Protein AF-A0A519Q964-F1 (afdb_monomer_lite)

Sequence (94 aa):
MREAFSPGAKVQHVARRYDISRSLIYQWRRTALRRAQAAFAPAVIDDAAEPAAVPVAPNEAEAAIVLELTDGRRLRISASTPPALAVAALRAMR

Secondary structure (DSSP, 8-state):
-TGGGSTT--HHHHHHHTT--HHHHHHHHHHHHHHHHTSPPPPP--TTS-------------EEEEEE-TTS-EEEEETT--HHHHHHHHHHT-

Structure (mmCIF, N/CA/C/O backbone):
data_AF-A0A519Q964-F1
#
_entry.id   AF-A0A519Q964-F1
#
loop_
_atom_site.group_PDB
_atom_site.id
_atom_site.type_symbol
_atom_site.label_atom_id
_atom_site.label_alt_id
_atom_site.label_comp_id
_atom_site.label_asym_id
_atom_site.label_entity_id
_atom_site.label_seq_id
_atom_site.pdbx_PDB_ins_code
_atom_site.Cartn_x
_atom_site.Cartn_y
_atom_site.Cartn_z
_atom_site.occupancy
_atom_site.B_iso_or_equiv
_atom_site.auth_seq_id
_atom_site.auth_comp_id
_atom_site.auth_asym_id
_atom_site.auth_atom_id
_atom_site.pdbx_PDB_model_num
ATOM 1 N N . MET A 1 1 ? -15.700 2.153 3.902 1.00 85.12 1 MET A N 1
ATOM 2 C CA . MET A 1 1 ? -14.402 2.764 4.296 1.00 85.12 1 MET A CA 1
ATOM 3 C C . MET A 1 1 ? -14.304 4.238 3.899 1.00 85.12 1 MET A C 1
ATOM 5 O O . MET A 1 1 ? -13.953 5.025 4.762 1.00 85.12 1 MET A O 1
ATOM 9 N N . ARG A 1 2 ? -14.666 4.626 2.662 1.00 90.31 2 ARG A N 1
ATOM 10 C CA . ARG A 1 2 ? -14.739 6.039 2.223 1.00 90.31 2 ARG A CA 1
ATOM 11 C C . ARG A 1 2 ? -15.504 6.957 3.191 1.00 90.31 2 ARG A C 1
ATOM 13 O O . ARG A 1 2 ? -14.969 7.987 3.563 1.00 90.31 2 ARG A O 1
ATOM 20 N N . GLU A 1 3 ? -16.685 6.546 3.656 1.00 94.56 3 GLU A N 1
ATOM 21 C CA . GLU A 1 3 ? -17.507 7.317 4.612 1.00 94.56 3 GLU A CA 1
ATOM 22 C C . GLU A 1 3 ? -16.789 7.611 5.943 1.00 94.56 3 GLU A C 1
ATOM 24 O O . GLU A 1 3 ? -16.823 8.730 6.435 1.00 94.56 3 GLU A O 1
ATOM 29 N N . ALA A 1 4 ? -16.080 6.634 6.520 1.00 95.94 4 ALA A N 1
ATOM 30 C CA . ALA A 1 4 ? -15.383 6.809 7.801 1.00 95.94 4 ALA A CA 1
ATOM 31 C C . ALA A 1 4 ? -14.232 7.830 7.744 1.00 95.94 4 ALA A C 1
ATOM 33 O O . ALA A 1 4 ? -13.815 8.326 8.788 1.00 95.94 4 ALA A O 1
ATOM 34 N N . PHE A 1 5 ? -13.716 8.113 6.544 1.00 95.62 5 PHE A N 1
ATOM 35 C CA . PHE A 1 5 ? -12.568 8.989 6.304 1.00 95.62 5 PHE A CA 1
ATOM 36 C C . PHE A 1 5 ? -12.895 10.141 5.343 1.00 95.62 5 PHE A C 1
ATOM 38 O O . PHE A 1 5 ? -11.978 10.751 4.797 1.00 95.62 5 PHE A O 1
ATOM 45 N N . SER A 1 6 ? -14.176 10.447 5.113 1.00 95.88 6 SER A N 1
ATOM 46 C CA . SER A 1 6 ? -14.549 11.645 4.362 1.00 95.88 6 SER A CA 1
ATOM 47 C C . SER A 1 6 ? -14.296 12.904 5.206 1.00 95.88 6 SER A C 1
ATOM 49 O O . SER A 1 6 ? -14.348 12.833 6.439 1.00 95.88 6 SER A O 1
ATOM 51 N N . PRO A 1 7 ? -14.043 14.069 4.585 1.00 95.62 7 PRO A N 1
ATOM 52 C CA . PRO A 1 7 ? -13.913 15.329 5.314 1.00 95.62 7 PRO A CA 1
ATOM 53 C C . PRO A 1 7 ? -15.093 15.555 6.271 1.00 95.62 7 PRO A C 1
ATOM 55 O O . PRO A 1 7 ? -16.245 15.318 5.913 1.00 95.62 7 PRO A O 1
ATOM 58 N N . GLY A 1 8 ? -14.804 15.954 7.512 1.00 95.50 8 GLY A N 1
ATOM 59 C CA . GLY A 1 8 ? -15.814 16.177 8.556 1.00 95.50 8 GLY A CA 1
ATOM 60 C C . GLY A 1 8 ? -16.394 14.914 9.212 1.00 95.50 8 GLY A C 1
ATOM 61 O O . GLY A 1 8 ? -17.108 15.027 10.211 1.00 95.50 8 GLY A O 1
ATOM 62 N N . ALA A 1 9 ? -16.078 13.709 8.725 1.00 95.88 9 ALA A N 1
ATOM 63 C CA . ALA A 1 9 ? -16.552 12.477 9.346 1.00 95.88 9 ALA A CA 1
ATOM 64 C C . ALA A 1 9 ? -15.869 12.210 10.695 1.00 95.88 9 ALA A C 1
ATOM 66 O O . ALA A 1 9 ? -14.666 12.406 10.878 1.00 95.88 9 ALA A O 1
ATOM 67 N N . LYS A 1 10 ? -16.642 11.669 11.642 1.00 97.56 10 LYS A N 1
ATOM 68 C CA . LYS A 1 10 ? -16.128 11.125 12.903 1.00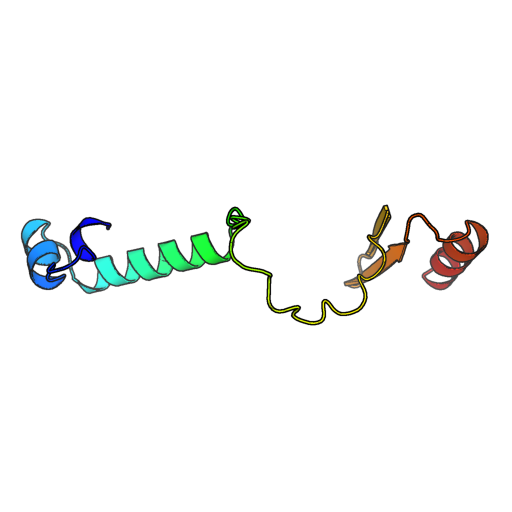 97.56 10 LYS A CA 1
ATOM 69 C C . LYS A 1 10 ? -16.221 9.604 12.860 1.00 97.56 10 LYS A C 1
ATOM 71 O O . LYS A 1 10 ? -17.319 9.054 12.915 1.00 97.56 10 LYS A O 1
ATOM 76 N N . VAL A 1 11 ? -15.074 8.918 12.855 1.00 97.00 11 VAL A N 1
ATOM 77 C CA . VAL A 1 11 ? -14.983 7.438 12.836 1.00 97.00 11 VAL A CA 1
ATOM 78 C C . VAL A 1 11 ? -15.839 6.790 13.934 1.00 97.00 11 VAL A C 1
ATOM 80 O O . VAL A 1 11 ? -16.429 5.741 13.714 1.00 97.00 11 VAL A O 1
ATOM 83 N N . GLN A 1 12 ? -15.961 7.439 15.098 1.00 97.56 12 GLN A N 1
ATOM 84 C CA . GLN A 1 12 ? -16.837 7.027 16.206 1.00 97.56 12 GLN A CA 1
ATOM 85 C C . GLN A 1 12 ? -18.308 6.893 15.795 1.00 97.56 12 GLN A C 1
ATOM 87 O O . 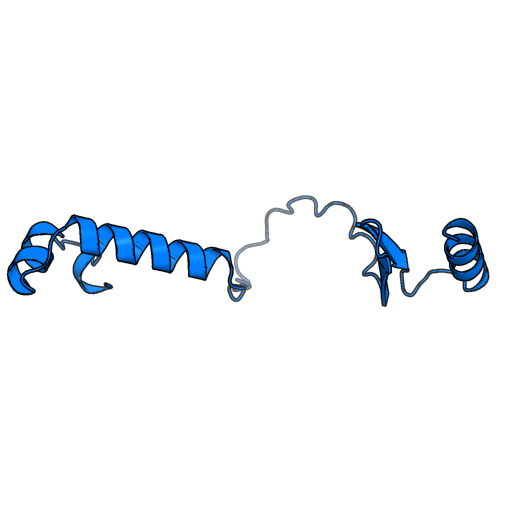GLN A 1 12 ? -18.974 5.937 16.175 1.00 97.56 12 GLN A O 1
ATOM 92 N N . HIS A 1 13 ? -18.825 7.873 15.052 1.00 98.12 13 HIS A N 1
ATOM 93 C CA . HIS A 1 13 ? -20.231 7.914 14.658 1.00 98.12 13 HIS A CA 1
ATOM 94 C C . HIS A 1 13 ? -20.516 6.843 13.610 1.00 98.12 13 HIS A C 1
ATOM 96 O O . HIS A 1 13 ? -21.517 6.143 13.705 1.00 98.12 13 HIS A O 1
ATOM 102 N N . VAL A 1 14 ? -19.591 6.667 12.664 1.00 97.81 14 VAL A N 1
ATOM 103 C CA . VAL A 1 14 ? -19.672 5.615 11.647 1.00 97.81 14 VAL A CA 1
ATOM 104 C C . VAL A 1 14 ? -19.601 4.232 12.302 1.00 97.81 14 VAL A C 1
ATOM 106 O O . VAL A 1 14 ? -20.438 3.385 12.023 1.00 97.81 14 VAL A O 1
ATOM 109 N N . ALA A 1 15 ? -18.682 4.025 13.248 1.00 97.88 15 ALA A N 1
ATOM 110 C CA . ALA A 1 15 ? -18.593 2.795 14.035 1.00 97.88 15 ALA A CA 1
ATOM 111 C C . ALA A 1 15 ? -19.917 2.454 14.741 1.00 97.88 15 ALA A C 1
ATOM 113 O O . ALA A 1 15 ? -20.407 1.339 14.607 1.00 97.88 15 ALA A O 1
ATOM 114 N N . ARG A 1 16 ? -20.533 3.431 15.423 1.00 97.75 16 ARG A N 1
ATOM 115 C CA . ARG A 1 16 ? -21.830 3.249 16.097 1.00 97.75 16 ARG A CA 1
ATOM 116 C C . ARG A 1 16 ? -22.971 2.959 15.124 1.00 97.75 16 ARG A C 1
ATOM 118 O O . ARG A 1 16 ? -23.785 2.093 15.399 1.00 97.75 16 ARG A O 1
ATOM 125 N N . ARG A 1 17 ? -23.030 3.668 13.991 1.00 97.62 17 ARG A N 1
ATOM 126 C CA . ARG A 1 17 ? -24.084 3.496 12.978 1.00 97.62 17 ARG A CA 1
ATOM 127 C C . ARG A 1 17 ? -24.108 2.085 12.393 1.00 97.62 17 ARG A C 1
ATOM 129 O O . ARG A 1 17 ? -25.181 1.587 12.080 1.00 97.62 17 ARG A O 1
ATOM 136 N N . TYR A 1 18 ? -22.936 1.479 12.229 1.00 96.62 18 TYR A N 1
ATOM 137 C CA . TYR A 1 18 ? -22.788 0.141 11.656 1.00 96.62 18 TYR A CA 1
ATOM 138 C C . TYR A 1 18 ? -22.552 -0.952 12.708 1.00 96.62 18 TYR A C 1
ATOM 140 O O . TYR A 1 18 ? -22.234 -2.071 12.328 1.00 96.62 18 TYR A O 1
ATOM 148 N N . ASP A 1 19 ? -22.676 -0.628 13.999 1.00 97.88 19 ASP A N 1
ATOM 149 C CA . ASP A 1 19 ? -22.429 -1.532 15.131 1.00 97.88 19 ASP A CA 1
ATOM 150 C C . ASP A 1 19 ? -21.104 -2.313 15.037 1.00 97.88 19 ASP A C 1
ATOM 152 O O . ASP A 1 19 ? -21.012 -3.522 15.236 1.00 97.88 19 ASP A O 1
ATOM 156 N N . ILE A 1 20 ? -20.033 -1.600 14.688 1.00 97.62 20 ILE A N 1
ATOM 157 C CA . ILE A 1 20 ? -18.684 -2.160 14.605 1.00 97.62 20 ILE A CA 1
ATOM 158 C C . ILE A 1 20 ? -17.736 -1.430 15.540 1.00 97.62 20 ILE A C 1
ATOM 160 O O . ILE A 1 20 ? -17.862 -0.236 15.816 1.00 97.62 20 ILE A O 1
ATOM 164 N N . SER A 1 21 ? -16.701 -2.134 15.989 1.00 97.94 21 SER A N 1
ATOM 165 C CA . SER A 1 21 ? -15.638 -1.499 16.754 1.00 97.94 21 SER A CA 1
ATOM 166 C C . SER A 1 21 ? -14.820 -0.550 15.870 1.00 97.94 21 SER A C 1
ATOM 168 O O . SER A 1 21 ? -14.540 -0.798 14.694 1.00 97.94 21 SER A O 1
ATOM 170 N N . ARG A 1 22 ? -14.349 0.553 16.461 1.00 97.44 22 ARG A N 1
ATOM 171 C CA . ARG A 1 22 ? -13.404 1.459 15.786 1.00 97.44 22 ARG A CA 1
ATOM 172 C C . ARG A 1 22 ? -12.129 0.753 15.344 1.00 97.44 22 ARG A C 1
ATOM 174 O O . ARG A 1 22 ? -11.568 1.099 14.306 1.00 97.44 22 ARG A O 1
ATOM 181 N N . SER A 1 23 ? -11.651 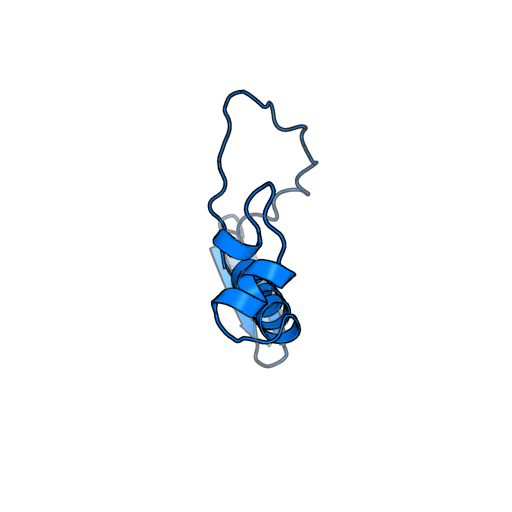-0.199 16.147 1.00 97.38 23 SER A N 1
ATOM 182 C CA . SER A 1 23 ? -10.435 -0.956 15.851 1.00 97.38 23 SER A CA 1
ATOM 183 C C . SER A 1 23 ? -10.569 -1.721 14.537 1.00 97.38 23 SER A C 1
ATOM 185 O O . SER A 1 23 ? -9.624 -1.711 13.751 1.00 97.38 23 SER A O 1
ATOM 187 N N . LEU A 1 24 ? -11.750 -2.275 14.241 1.00 97.69 24 LEU A N 1
ATOM 188 C CA . LEU A 1 24 ? -12.025 -2.974 12.988 1.00 97.69 24 LEU A CA 1
ATOM 189 C C . LEU A 1 24 ? -11.918 -2.041 11.770 1.00 97.69 24 LEU A C 1
ATOM 191 O O . LEU A 1 24 ? -11.267 -2.383 10.782 1.00 97.69 24 LEU A O 1
ATOM 195 N N . ILE A 1 25 ? -12.439 -0.813 11.872 1.00 97.62 25 ILE A N 1
ATOM 196 C CA . ILE A 1 25 ? -12.302 0.208 10.816 1.00 97.62 25 ILE A CA 1
ATOM 197 C C . ILE A 1 25 ? -10.821 0.514 10.539 1.00 97.62 25 ILE A C 1
ATOM 199 O O . ILE A 1 25 ? -10.393 0.556 9.381 1.00 97.62 25 ILE A O 1
ATOM 203 N N . TYR A 1 26 ? -10.011 0.695 11.587 1.00 96.94 26 TYR A N 1
ATOM 204 C CA . TYR A 1 26 ? -8.574 0.945 11.431 1.00 96.94 26 TYR A CA 1
ATOM 205 C C . TYR A 1 26 ? -7.802 -0.279 10.924 1.00 96.94 26 TYR A C 1
ATOM 207 O O . TYR A 1 26 ? -6.862 -0.124 10.141 1.00 96.94 26 TYR A O 1
ATOM 215 N N . GLN A 1 27 ? -8.196 -1.490 11.319 1.00 97.62 27 GLN A N 1
ATOM 216 C CA . GLN A 1 27 ? -7.607 -2.734 10.825 1.00 97.62 27 GLN A CA 1
ATOM 217 C C . GLN A 1 27 ? -7.860 -2.906 9.327 1.00 97.62 27 GLN A C 1
ATOM 219 O O . GLN A 1 27 ? -6.932 -3.215 8.570 1.00 97.62 27 GLN A O 1
ATOM 224 N N . TRP A 1 28 ? -9.090 -2.658 8.877 1.00 95.88 28 TRP A N 1
ATOM 225 C CA . TRP A 1 28 ? -9.411 -2.689 7.459 1.00 95.88 28 TRP A CA 1
ATOM 226 C C . TRP A 1 28 ? -8.644 -1.610 6.693 1.00 95.88 28 TRP A C 1
ATOM 228 O O . TRP A 1 28 ? -8.068 -1.928 5.654 1.00 95.88 28 TRP A O 1
ATOM 238 N N . ARG A 1 29 ? -8.529 -0.381 7.227 1.00 95.31 29 ARG A N 1
ATOM 239 C CA . ARG A 1 29 ? -7.700 0.678 6.617 1.00 95.31 29 ARG A CA 1
ATOM 240 C C . ARG A 1 29 ? -6.250 0.233 6.447 1.00 95.31 29 ARG A C 1
ATOM 242 O O . ARG A 1 29 ? -5.700 0.349 5.357 1.00 95.31 29 ARG A O 1
ATOM 249 N N . ARG A 1 30 ? -5.634 -0.312 7.499 1.00 93.50 30 ARG A N 1
ATOM 250 C CA . ARG A 1 30 ? -4.244 -0.796 7.454 1.00 93.50 30 ARG A CA 1
ATOM 251 C C . ARG A 1 30 ? -4.068 -1.915 6.428 1.00 93.50 30 ARG A C 1
ATOM 253 O O . ARG A 1 30 ? -3.077 -1.946 5.709 1.00 93.50 30 ARG A O 1
ATOM 260 N N . THR A 1 31 ? -5.037 -2.820 6.340 1.00 91.69 31 THR A N 1
ATOM 261 C CA . THR A 1 31 ? -5.002 -3.935 5.387 1.00 91.69 31 THR A CA 1
ATOM 262 C C . THR A 1 31 ? -5.174 -3.454 3.946 1.00 91.69 31 THR A C 1
ATOM 264 O O . THR A 1 31 ? -4.449 -3.914 3.071 1.00 91.69 31 THR A O 1
ATOM 267 N N . ALA A 1 32 ? -6.070 -2.495 3.701 1.00 88.19 32 ALA A N 1
ATOM 268 C CA . ALA A 1 32 ? -6.242 -1.873 2.391 1.00 88.19 32 ALA A CA 1
ATOM 269 C C . ALA A 1 32 ? -4.979 -1.119 1.941 1.00 88.19 32 ALA A C 1
ATOM 271 O O . ALA A 1 32 ? -4.543 -1.296 0.810 1.00 88.19 32 ALA A O 1
ATOM 272 N N . LEU A 1 33 ? -4.340 -0.359 2.840 1.00 87.44 33 LEU A N 1
ATOM 273 C CA . LEU A 1 33 ? -3.088 0.347 2.545 1.00 87.44 33 LEU A CA 1
ATOM 274 C C . LEU A 1 33 ? -1.936 -0.606 2.214 1.00 87.44 33 LEU A C 1
ATOM 276 O O . LEU A 1 33 ? -1.204 -0.352 1.268 1.00 87.44 33 LEU A O 1
ATOM 280 N N . ARG A 1 34 ? -1.797 -1.726 2.935 1.00 86.12 34 ARG A N 1
ATOM 281 C CA . ARG A 1 34 ? -0.783 -2.744 2.605 1.00 86.12 34 ARG A CA 1
ATOM 282 C C . ARG A 1 34 ? -0.999 -3.359 1.223 1.00 86.12 34 ARG A C 1
ATOM 284 O O . ARG A 1 34 ? -0.033 -3.576 0.507 1.00 86.12 34 ARG A O 1
ATOM 291 N N . ARG A 1 35 ? -2.254 -3.608 0.834 1.00 79.06 35 ARG A N 1
ATOM 292 C CA . ARG A 1 35 ? -2.573 -4.085 -0.522 1.00 79.06 35 ARG A CA 1
ATOM 293 C C . ARG A 1 35 ? -2.262 -3.035 -1.587 1.00 79.06 35 ARG A C 1
ATOM 295 O O . ARG A 1 35 ? -1.759 -3.398 -2.636 1.00 79.06 35 ARG A O 1
ATOM 302 N N . ALA A 1 36 ? -2.523 -1.759 -1.301 1.00 78.06 36 ALA A N 1
ATOM 303 C CA . ALA A 1 36 ? -2.195 -0.663 -2.209 1.00 78.06 36 ALA A CA 1
ATOM 304 C C . ALA A 1 36 ? -0.677 -0.459 -2.363 1.00 78.06 36 ALA A C 1
ATOM 306 O O . ALA A 1 36 ? -0.220 -0.209 -3.465 1.00 78.06 36 ALA A O 1
ATOM 307 N N . GLN A 1 37 ? 0.110 -0.615 -1.291 1.00 70.69 37 GLN A N 1
ATOM 308 C CA . GLN A 1 37 ? 1.579 -0.561 -1.362 1.00 70.69 37 GLN A CA 1
ATOM 309 C C . GLN A 1 37 ? 2.182 -1.713 -2.173 1.00 70.69 37 GLN A C 1
ATOM 311 O O . GLN A 1 37 ? 3.238 -1.552 -2.770 1.00 70.69 37 GLN A O 1
ATOM 316 N N . ALA A 1 38 ? 1.519 -2.869 -2.199 1.00 63.41 38 ALA A N 1
ATOM 317 C CA . ALA A 1 38 ? 1.926 -4.008 -3.017 1.00 63.41 38 ALA A CA 1
ATOM 318 C C . ALA A 1 38 ? 1.411 -3.929 -4.468 1.00 63.41 38 ALA A C 1
ATOM 320 O O . ALA A 1 38 ? 1.620 -4.866 -5.236 1.00 63.41 38 ALA A O 1
ATOM 321 N N . ALA A 1 39 ? 0.709 -2.855 -4.840 1.00 63.91 39 ALA A N 1
ATOM 322 C CA . ALA A 1 39 ? 0.124 -2.678 -6.160 1.00 63.91 39 ALA A CA 1
ATOM 323 C C . ALA A 1 39 ? 0.833 -1.553 -6.923 1.00 63.91 39 ALA A C 1
ATOM 325 O O . ALA A 1 39 ? 1.188 -0.521 -6.357 1.00 63.91 39 ALA A O 1
ATOM 326 N N . PHE A 1 40 ? 0.998 -1.740 -8.232 1.00 59.97 40 PHE A N 1
ATOM 327 C CA . PHE A 1 40 ? 1.424 -0.669 -9.127 1.00 59.97 40 PHE A CA 1
ATOM 328 C C . PHE A 1 40 ? 0.324 0.398 -9.196 1.00 59.97 40 PHE A C 1
ATOM 330 O O . PHE A 1 40 ? -0.821 0.095 -9.537 1.00 59.97 40 PHE A O 1
ATOM 337 N N . ALA A 1 41 ? 0.660 1.642 -8.850 1.00 68.69 41 ALA A N 1
ATOM 338 C CA . ALA A 1 41 ? -0.223 2.788 -9.033 1.00 68.69 41 ALA A CA 1
ATOM 339 C C . ALA A 1 41 ? 0.046 3.426 -10.409 1.00 68.69 41 ALA A C 1
ATOM 341 O O . ALA A 1 41 ? 1.215 3.574 -10.773 1.00 68.69 41 ALA A O 1
ATOM 342 N N . PRO A 1 42 ? -0.990 3.821 -11.173 1.00 60.44 42 PRO A N 1
ATOM 343 C CA . PRO A 1 42 ? -0.799 4.559 -12.416 1.00 60.44 42 PRO A CA 1
ATOM 344 C C . PRO A 1 42 ? -0.057 5.871 -12.141 1.00 60.44 42 PRO A C 1
ATOM 346 O O . PRO A 1 42 ? -0.493 6.662 -11.302 1.00 60.44 42 PRO A O 1
ATOM 349 N N . ALA A 1 43 ? 1.055 6.101 -12.836 1.00 69.50 43 ALA A N 1
ATOM 350 C CA . ALA A 1 43 ? 1.715 7.398 -12.830 1.00 69.50 43 ALA A CA 1
ATOM 351 C C . ALA A 1 43 ? 0.875 8.377 -13.661 1.00 69.50 43 ALA A C 1
ATOM 353 O O . ALA A 1 43 ? 0.549 8.093 -14.813 1.00 69.50 43 ALA A O 1
ATOM 354 N N . VAL A 1 44 ? 0.507 9.513 -13.069 1.00 75.00 44 VAL A N 1
ATOM 355 C CA . VAL A 1 44 ? -0.075 10.638 -13.805 1.00 75.00 44 VAL A CA 1
ATOM 356 C C . VAL A 1 44 ? 1.087 11.525 -14.227 1.00 75.00 44 VAL A C 1
ATOM 358 O O . VAL A 1 44 ? 1.804 12.035 -13.369 1.00 75.00 44 VAL A O 1
ATOM 361 N N . ILE A 1 45 ? 1.298 11.656 -15.534 1.00 69.19 45 ILE A N 1
ATOM 362 C CA . ILE A 1 45 ? 2.232 12.632 -16.095 1.00 69.19 45 ILE A CA 1
ATOM 363 C C . ILE A 1 45 ? 1.446 13.939 -16.202 1.00 69.19 45 ILE A C 1
ATOM 365 O O . ILE A 1 45 ? 0.452 13.999 -16.922 1.00 69.19 45 ILE A O 1
ATOM 369 N N . ASP A 1 46 ? 1.832 14.929 -15.404 1.00 66.75 46 ASP A N 1
ATOM 370 C CA . ASP A 1 46 ? 1.280 16.280 -15.460 1.00 66.75 46 ASP A CA 1
ATOM 371 C C . ASP A 1 46 ? 2.202 17.131 -16.340 1.00 66.75 46 ASP A C 1
ATOM 373 O O . ASP A 1 46 ? 3.367 17.328 -15.995 1.00 66.75 46 ASP A O 1
ATOM 377 N N . ASP A 1 47 ? 1.694 17.611 -17.477 1.00 62.88 47 ASP A N 1
ATOM 378 C CA . ASP A 1 47 ? 2.464 18.415 -18.438 1.00 62.88 47 ASP A CA 1
ATOM 379 C C . ASP A 1 47 ? 2.877 19.789 -17.866 1.00 62.88 47 ASP A C 1
ATOM 381 O O . ASP A 1 47 ? 3.725 20.470 -18.442 1.00 62.88 47 ASP A O 1
ATOM 385 N N . ALA A 1 48 ? 2.287 20.218 -16.741 1.00 59.62 48 ALA A N 1
ATOM 386 C CA . ALA A 1 48 ? 2.545 21.524 -16.128 1.00 59.62 48 ALA A CA 1
ATOM 387 C C . ALA A 1 48 ? 3.660 21.523 -15.070 1.00 59.62 48 ALA A C 1
ATOM 389 O O . ALA A 1 48 ? 4.123 22.593 -14.665 1.00 59.62 48 ALA A O 1
ATOM 390 N N . ALA A 1 49 ? 4.101 20.355 -14.611 1.00 51.09 49 ALA A N 1
ATOM 391 C CA . ALA A 1 49 ? 5.244 20.252 -13.723 1.00 51.09 49 ALA A CA 1
ATOM 392 C C . ALA A 1 49 ? 6.432 19.773 -14.548 1.00 51.09 49 ALA A C 1
ATOM 394 O O . ALA A 1 49 ? 6.554 18.580 -14.807 1.00 51.09 49 ALA A O 1
ATOM 395 N N . GLU A 1 50 ? 7.333 20.688 -14.922 1.00 55.31 50 GLU A N 1
ATOM 396 C CA . GLU A 1 50 ? 8.713 20.287 -15.193 1.00 55.31 50 GLU A CA 1
ATOM 397 C C . GLU A 1 50 ? 9.147 19.457 -13.980 1.00 55.31 50 GLU A C 1
ATOM 399 O O . GLU A 1 50 ? 9.203 19.994 -12.864 1.00 55.31 50 GLU A O 1
ATOM 404 N N . PRO A 1 51 ? 9.355 18.137 -14.130 1.00 51.12 51 PRO A N 1
ATOM 405 C CA . PRO A 1 51 ? 9.783 17.348 -13.004 1.00 51.12 51 PRO A CA 1
ATOM 406 C C . PRO A 1 51 ? 11.131 17.931 -12.618 1.00 51.12 51 PRO A C 1
ATOM 408 O O . PRO A 1 51 ? 12.063 17.926 -13.425 1.00 51.12 51 PRO A O 1
ATOM 411 N N . ALA A 1 52 ? 11.230 18.460 -11.394 1.00 55.00 52 ALA A N 1
ATOM 412 C CA . ALA A 1 52 ? 12.521 18.673 -10.773 1.00 55.00 52 ALA A CA 1
ATOM 413 C C . ALA A 1 52 ? 13.273 17.370 -11.004 1.00 55.00 52 ALA A C 1
ATOM 415 O O . ALA A 1 52 ? 12.821 16.317 -10.544 1.00 55.00 52 ALA A O 1
ATOM 416 N N . ALA A 1 53 ? 14.316 17.440 -11.831 1.00 52.47 53 ALA A N 1
ATOM 417 C CA . ALA A 1 53 ? 15.096 16.293 -12.221 1.00 52.47 53 ALA A CA 1
ATOM 418 C C . ALA A 1 53 ? 15.721 15.753 -10.940 1.00 52.47 53 ALA A C 1
ATOM 420 O O . ALA A 1 53 ? 16.810 16.150 -10.532 1.00 52.47 53 ALA A O 1
ATOM 421 N N . VAL A 1 54 ? 15.002 14.855 -10.268 1.00 54.19 54 VAL A N 1
ATOM 422 C CA . VAL A 1 54 ? 15.629 13.833 -9.461 1.00 54.19 54 VAL A CA 1
ATOM 423 C C . VAL A 1 54 ? 16.657 13.235 -10.404 1.00 54.19 54 VAL A C 1
ATOM 425 O O . VAL A 1 54 ? 16.268 12.810 -11.496 1.00 54.19 54 VAL A O 1
ATOM 428 N N . PRO A 1 55 ? 17.959 13.290 -10.082 1.00 45.12 55 PRO A N 1
ATOM 429 C CA . PRO A 1 55 ? 18.938 12.602 -10.889 1.00 45.12 55 PRO A CA 1
ATOM 430 C C . PRO A 1 55 ? 18.533 11.136 -10.829 1.00 45.12 55 PRO A C 1
ATOM 432 O O . PRO A 1 55 ? 18.748 10.448 -9.832 1.00 45.12 55 PRO A O 1
ATOM 435 N N . VAL A 1 56 ? 17.844 10.689 -11.879 1.00 50.59 56 VAL A N 1
ATOM 436 C CA . VAL A 1 56 ? 17.660 9.286 -12.178 1.00 50.59 56 VAL A CA 1
ATOM 437 C C . VAL A 1 56 ? 19.092 8.803 -12.274 1.00 50.59 56 VAL A C 1
ATOM 439 O O . VAL A 1 56 ? 19.825 9.205 -13.182 1.00 50.59 56 VAL A O 1
ATOM 442 N N . ALA A 1 57 ? 19.524 8.054 -11.254 1.00 58.12 57 ALA A N 1
ATOM 443 C CA . ALA A 1 57 ? 20.779 7.326 -11.297 1.00 58.12 57 ALA A CA 1
ATOM 444 C C . ALA A 1 57 ? 20.879 6.711 -12.697 1.00 58.12 57 ALA A C 1
ATOM 446 O O . ALA A 1 57 ? 19.845 6.234 -13.178 1.00 58.12 57 ALA A O 1
ATOM 447 N N . PRO A 1 58 ? 22.041 6.820 -13.372 1.00 48.28 58 PRO A N 1
ATOM 448 C CA . PRO A 1 58 ? 22.173 6.516 -14.791 1.00 48.28 58 PRO A CA 1
ATOM 449 C C . PRO A 1 58 ? 21.400 5.244 -15.073 1.00 48.28 58 PRO A C 1
ATOM 451 O O . PRO A 1 58 ? 21.709 4.225 -14.461 1.00 48.28 58 PRO A O 1
ATOM 454 N N . ASN A 1 59 ? 20.342 5.381 -15.883 1.00 51.50 59 ASN A N 1
ATOM 455 C CA . ASN A 1 59 ? 19.420 4.314 -16.239 1.00 51.50 59 ASN A CA 1
ATOM 456 C C . ASN A 1 59 ? 20.264 3.063 -16.476 1.00 51.50 59 ASN A C 1
ATOM 458 O O . ASN A 1 59 ? 21.008 3.014 -17.459 1.00 51.50 59 ASN A O 1
ATOM 462 N N . GLU A 1 60 ? 20.261 2.135 -15.512 1.00 54.19 60 GLU A N 1
ATOM 463 C CA . GLU A 1 60 ? 20.980 0.879 -15.645 1.00 54.19 60 GLU A CA 1
ATOM 464 C C . GLU A 1 60 ? 20.386 0.246 -16.888 1.00 54.19 60 GLU A C 1
ATOM 466 O O . GLU A 1 60 ? 19.223 -0.156 -16.841 1.00 54.19 60 GLU A O 1
ATOM 471 N N . ALA A 1 61 ? 21.140 0.278 -17.994 1.00 58.41 61 ALA A N 1
ATOM 472 C CA . ALA A 1 61 ? 20.653 -0.015 -19.333 1.00 58.41 61 ALA A CA 1
ATOM 473 C C . ALA A 1 61 ? 19.616 -1.136 -19.274 1.00 58.41 61 ALA A C 1
ATOM 475 O O . ALA A 1 61 ? 19.941 -2.238 -18.824 1.00 58.41 61 ALA A O 1
ATOM 476 N N . GLU A 1 62 ? 18.373 -0.805 -19.639 1.00 65.88 62 GLU A N 1
ATOM 477 C CA . GLU A 1 62 ? 17.214 -1.677 -19.488 1.00 65.88 62 GLU A CA 1
ATOM 478 C C . GLU A 1 62 ? 17.586 -3.095 -19.932 1.00 65.88 62 GLU A C 1
ATOM 480 O O . GLU A 1 62 ? 18.016 -3.331 -21.067 1.00 65.88 62 GLU A O 1
ATOM 485 N N . ALA A 1 63 ? 17.569 -4.025 -18.976 1.00 74.94 63 ALA A N 1
ATOM 486 C CA . ALA A 1 63 ? 18.072 -5.364 -19.213 1.00 74.94 63 ALA A CA 1
ATOM 487 C C . ALA A 1 63 ? 17.135 -6.067 -20.199 1.00 74.94 63 ALA A C 1
ATOM 489 O O . ALA A 1 63 ? 15.970 -6.301 -19.888 1.00 74.94 63 ALA A O 1
ATOM 490 N N . ALA A 1 64 ? 17.657 -6.430 -21.369 1.00 85.88 64 ALA A N 1
ATOM 491 C CA . ALA A 1 64 ? 16.934 -7.221 -22.356 1.00 85.88 64 ALA A CA 1
ATOM 492 C C . ALA A 1 64 ? 16.727 -8.663 -21.876 1.00 85.88 64 ALA A C 1
ATOM 494 O O . ALA A 1 64 ? 15.754 -9.313 -22.250 1.00 85.88 64 ALA A O 1
ATOM 495 N N . ILE A 1 65 ? 17.647 -9.171 -21.050 1.00 87.50 65 ILE A N 1
ATOM 496 C CA . ILE A 1 65 ? 17.576 -10.512 -20.468 1.00 87.50 65 ILE A CA 1
ATOM 497 C C . ILE A 1 65 ? 17.936 -10.425 -18.983 1.00 87.50 65 ILE A C 1
ATOM 499 O O . ILE A 1 65 ? 18.942 -9.814 -18.610 1.00 87.50 65 ILE A O 1
ATOM 503 N N . VAL A 1 66 ? 17.132 -11.070 -18.136 1.00 91.56 66 VAL A N 1
ATOM 504 C CA . VAL A 1 66 ? 17.399 -11.237 -16.702 1.00 91.56 66 VAL A CA 1
ATOM 505 C C . VAL A 1 66 ? 17.368 -12.724 -16.368 1.00 91.56 66 VAL A C 1
ATOM 507 O O . VAL A 1 66 ? 16.393 -13.403 -16.682 1.00 91.56 66 VAL A O 1
ATOM 510 N N . LEU A 1 67 ? 18.431 -13.225 -15.737 1.00 90.06 67 LEU A N 1
ATOM 511 C CA . LEU A 1 67 ? 18.525 -14.599 -15.248 1.00 90.06 67 LEU A CA 1
ATOM 512 C C . LEU A 1 67 ? 18.585 -14.599 -13.722 1.00 90.06 67 LEU A C 1
ATOM 514 O O . LEU A 1 67 ? 19.436 -13.927 -13.138 1.00 90.06 67 LEU A O 1
ATOM 518 N N . GLU A 1 68 ? 17.708 -15.379 -13.100 1.00 92.69 68 GLU A N 1
ATOM 519 C CA . GLU A 1 68 ? 17.705 -15.651 -11.661 1.00 92.69 68 GLU A CA 1
ATOM 520 C C . GLU A 1 68 ? 18.249 -17.061 -11.434 1.00 92.69 68 GLU A C 1
ATOM 522 O O . GLU A 1 68 ? 17.777 -18.020 -12.048 1.00 92.69 68 GLU A O 1
ATOM 527 N N . LEU A 1 69 ? 19.248 -17.192 -10.566 1.00 86.81 69 LEU A N 1
ATOM 528 C CA . LEU A 1 69 ? 19.862 -18.471 -10.236 1.00 86.81 69 LEU A CA 1
ATOM 529 C C . LEU A 1 69 ? 19.281 -19.017 -8.933 1.00 86.81 69 LEU A C 1
ATOM 531 O O . LEU A 1 69 ? 18.801 -18.280 -8.072 1.00 86.81 69 LEU A O 1
ATOM 535 N N . THR A 1 70 ? 19.355 -20.335 -8.764 1.00 87.69 70 THR A N 1
ATOM 536 C CA . THR A 1 70 ? 18.815 -21.036 -7.588 1.00 87.69 70 THR A CA 1
ATOM 537 C C . THR A 1 70 ? 19.516 -20.671 -6.278 1.00 87.69 70 THR A C 1
ATOM 539 O O . THR A 1 70 ? 18.975 -20.927 -5.209 1.00 87.69 70 THR A O 1
ATOM 542 N N . ASP A 1 71 ? 20.710 -20.084 -6.349 1.00 87.62 71 ASP A N 1
ATOM 543 C CA . ASP A 1 71 ? 21.488 -19.595 -5.206 1.00 87.62 71 ASP A CA 1
ATOM 544 C C . ASP A 1 71 ? 21.229 -18.112 -4.879 1.00 87.62 71 ASP A C 1
ATOM 546 O O . ASP A 1 71 ? 21.890 -17.539 -4.014 1.00 87.62 71 ASP A O 1
ATOM 550 N N . GLY A 1 72 ? 20.268 -17.482 -5.562 1.00 86.94 72 GLY A N 1
ATOM 551 C CA . GLY A 1 72 ? 19.890 -16.088 -5.350 1.00 86.94 72 GLY A CA 1
ATOM 552 C C . GLY A 1 72 ? 20.761 -15.072 -6.090 1.00 86.94 72 GLY A C 1
ATOM 553 O O . GLY A 1 72 ? 20.538 -13.870 -5.936 1.00 86.94 72 GLY A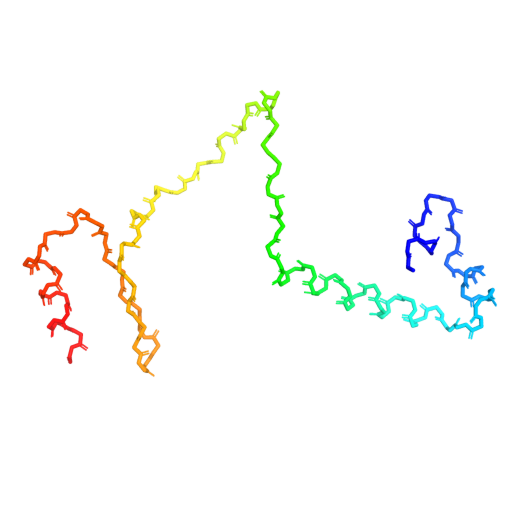 O 1
ATOM 554 N N . ARG A 1 73 ? 21.733 -15.507 -6.906 1.00 89.06 73 ARG A N 1
ATOM 55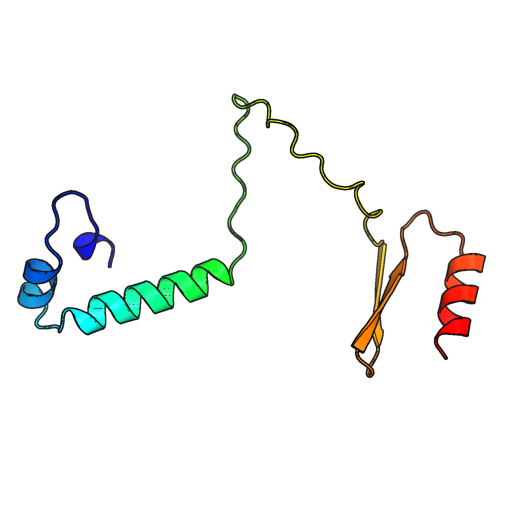5 C CA . ARG A 1 73 ? 22.448 -14.601 -7.817 1.00 89.06 73 ARG A CA 1
ATOM 556 C C . ARG A 1 73 ? 21.541 -14.186 -8.977 1.00 89.06 73 ARG A C 1
ATOM 558 O O . ARG A 1 73 ? 20.724 -14.968 -9.459 1.00 89.06 73 ARG A O 1
ATOM 565 N N . ARG A 1 74 ? 21.748 -12.963 -9.468 1.00 89.12 74 ARG A N 1
ATOM 566 C CA . ARG A 1 74 ? 21.023 -12.390 -10.606 1.00 89.12 74 ARG A CA 1
ATOM 567 C C . ARG A 1 74 ? 22.001 -11.875 -11.655 1.00 89.12 74 ARG A C 1
ATOM 569 O O . ARG A 1 74 ? 22.887 -11.092 -11.322 1.00 89.12 74 ARG A O 1
ATOM 576 N N . LEU A 1 75 ? 21.807 -12.260 -12.917 1.00 90.19 75 LEU A N 1
ATOM 577 C CA . LEU A 1 75 ? 22.516 -11.684 -14.064 1.00 90.19 75 LEU A CA 1
ATOM 578 C C . LEU A 1 75 ? 21.560 -10.834 -14.899 1.00 90.19 75 LEU A C 1
ATOM 580 O O . LEU A 1 75 ? 20.470 -11.279 -15.250 1.00 90.19 75 LEU A O 1
ATOM 584 N N . ARG A 1 76 ? 21.985 -9.618 -15.244 1.00 92.50 76 ARG A N 1
ATOM 585 C CA . ARG A 1 76 ? 21.265 -8.697 -16.133 1.00 92.50 76 ARG A CA 1
ATOM 586 C C . ARG A 1 76 ? 22.119 -8.447 -17.372 1.00 92.50 76 ARG A C 1
ATOM 588 O O . ARG A 1 76 ? 23.294 -8.120 -17.241 1.00 92.50 76 ARG A O 1
ATOM 595 N N . ILE A 1 77 ? 21.534 -8.601 -18.555 1.00 91.38 77 ILE A N 1
ATOM 596 C CA . ILE A 1 77 ? 22.201 -8.389 -19.845 1.00 91.38 77 ILE A CA 1
ATOM 597 C C . ILE A 1 77 ? 21.424 -7.313 -20.605 1.00 91.38 77 ILE A C 1
ATOM 599 O O . ILE A 1 77 ? 20.228 -7.473 -20.853 1.00 91.38 77 ILE A O 1
ATOM 603 N N . SER A 1 78 ? 22.089 -6.214 -20.967 1.00 91.25 78 SER A N 1
ATOM 604 C CA . SER A 1 78 ? 21.488 -5.145 -21.776 1.00 91.25 78 SER A CA 1
ATOM 605 C C . SER A 1 78 ? 21.386 -5.552 -23.250 1.00 91.25 78 SER A C 1
ATOM 607 O O . SER A 1 78 ? 22.177 -6.363 -23.732 1.00 91.25 78 SER A O 1
ATOM 609 N N . ALA A 1 79 ? 20.476 -4.928 -24.004 1.00 88.31 79 ALA A N 1
ATOM 610 C CA . ALA A 1 79 ? 20.377 -5.136 -25.456 1.00 88.31 79 ALA A CA 1
ATOM 611 C C . ALA A 1 79 ? 21.675 -4.781 -26.212 1.00 88.31 79 ALA A C 1
ATOM 613 O O . ALA A 1 79 ? 21.967 -5.353 -27.257 1.00 88.31 79 ALA A O 1
ATOM 614 N N . SER A 1 80 ? 22.466 -3.848 -25.674 1.00 90.25 80 SER A N 1
ATOM 615 C CA . SER A 1 80 ? 23.746 -3.406 -26.241 1.00 90.25 80 SER A CA 1
ATOM 616 C C . SER A 1 80 ? 24.931 -4.308 -25.879 1.00 90.25 80 SER A C 1
ATOM 618 O O . SER A 1 80 ? 26.051 -4.048 -26.320 1.00 90.25 80 SER A O 1
ATOM 620 N N . THR A 1 81 ? 24.720 -5.348 -25.067 1.00 92.12 81 THR A N 1
ATOM 621 C CA . THR A 1 81 ? 25.799 -6.231 -24.617 1.00 92.12 81 THR A CA 1
ATOM 622 C C . THR A 1 81 ? 26.346 -7.058 -25.788 1.00 92.12 81 THR A C 1
ATOM 624 O O . THR A 1 81 ? 25.584 -7.791 -26.422 1.00 92.12 81 THR A O 1
ATOM 627 N N . PRO A 1 82 ? 27.668 -7.026 -26.063 1.00 94.62 82 PRO A N 1
ATOM 628 C CA . PRO A 1 82 ? 28.264 -7.881 -27.082 1.00 94.62 82 PRO A CA 1
ATOM 629 C C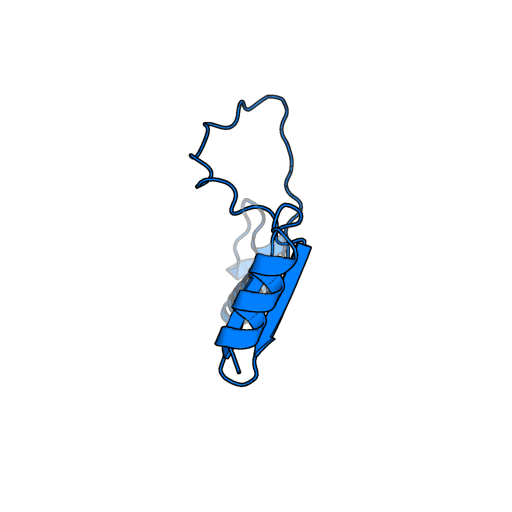 . PRO A 1 82 ? 28.037 -9.370 -26.767 1.00 94.62 82 PRO A C 1
ATOM 631 O O . PRO A 1 82 ? 28.276 -9.787 -25.628 1.00 94.62 82 PRO A O 1
ATOM 634 N N . PRO A 1 83 ? 27.676 -10.213 -27.755 1.00 93.44 83 PRO A N 1
ATOM 635 C CA . PRO A 1 83 ? 27.398 -11.633 -27.519 1.00 93.44 83 PRO A CA 1
ATOM 636 C C . PRO A 1 83 ? 28.545 -12.383 -26.827 1.00 93.44 83 PRO A C 1
ATOM 638 O O . PRO A 1 83 ? 28.312 -13.201 -25.941 1.00 93.44 83 PRO A O 1
ATOM 641 N N . ALA A 1 84 ? 29.796 -12.067 -27.176 1.00 96.12 84 ALA A N 1
ATOM 642 C CA . ALA A 1 84 ? 30.971 -12.672 -26.548 1.00 96.12 84 ALA A CA 1
ATOM 643 C C . ALA A 1 84 ? 31.067 -12.356 -25.045 1.00 96.12 84 ALA A C 1
ATOM 645 O O . ALA A 1 84 ? 31.424 -13.228 -24.254 1.00 96.12 84 ALA A O 1
ATOM 646 N N . LEU A 1 85 ? 30.700 -11.134 -24.643 1.00 94.44 85 LEU A N 1
ATOM 647 C CA . LEU A 1 85 ? 30.692 -10.713 -23.243 1.00 94.44 85 LEU A CA 1
ATOM 648 C C . LEU A 1 85 ? 29.559 -11.396 -22.467 1.00 94.44 85 LEU A C 1
ATOM 650 O O . LEU A 1 85 ? 29.788 -11.870 -21.357 1.00 94.44 85 LEU A O 1
ATOM 654 N N . ALA A 1 86 ? 28.376 -11.533 -23.074 1.00 93.62 86 ALA A N 1
ATOM 655 C CA . ALA A 1 86 ? 27.270 -12.292 -22.489 1.00 93.62 86 ALA A CA 1
ATOM 656 C C . ALA A 1 86 ? 27.654 -13.764 -22.247 1.00 93.62 86 ALA A C 1
ATOM 658 O O . ALA A 1 86 ? 27.435 -14.296 -21.160 1.00 93.62 86 ALA A O 1
ATOM 659 N N . VAL A 1 87 ? 28.295 -14.415 -23.225 1.00 95.12 87 VAL A N 1
ATOM 660 C CA . VAL A 1 87 ? 28.777 -15.800 -23.087 1.00 95.12 87 VAL A CA 1
ATOM 661 C C . VAL A 1 87 ? 29.857 -15.917 -22.011 1.00 95.12 87 VAL A C 1
ATOM 663 O O . VAL A 1 87 ? 29.827 -16.862 -21.224 1.00 95.12 87 VAL A O 1
ATOM 666 N N . ALA A 1 88 ? 30.805 -14.979 -21.954 1.00 96.06 88 ALA A N 1
ATOM 667 C CA . ALA A 1 88 ? 31.849 -14.975 -20.931 1.00 96.06 88 ALA A CA 1
ATOM 668 C C . ALA A 1 88 ? 31.258 -14.845 -19.518 1.00 96.06 88 ALA A C 1
ATOM 670 O O . ALA A 1 88 ? 31.629 -15.615 -18.632 1.00 96.06 88 ALA A O 1
ATOM 671 N N . ALA A 1 89 ? 30.289 -13.943 -19.331 1.00 92.88 89 ALA A N 1
ATOM 672 C CA . ALA A 1 89 ? 29.576 -13.782 -18.068 1.00 92.88 89 ALA A CA 1
ATOM 673 C C . ALA A 1 89 ? 28.831 -15.065 -17.671 1.00 92.88 89 ALA A C 1
ATOM 675 O O . ALA A 1 89 ? 29.006 -15.550 -16.558 1.00 92.88 89 ALA A O 1
ATOM 676 N N . LEU A 1 90 ? 28.082 -15.677 -18.596 1.00 91.94 90 LEU A N 1
ATOM 677 C CA . LEU A 1 90 ? 27.382 -16.943 -18.345 1.00 91.94 90 LEU A CA 1
ATOM 678 C C . LEU A 1 90 ? 28.343 -18.078 -17.960 1.00 91.94 90 LEU A C 1
ATOM 680 O O . LEU A 1 90 ? 28.042 -18.865 -17.066 1.00 91.94 90 LEU A O 1
ATOM 684 N N . ARG A 1 91 ? 29.519 -18.157 -18.595 1.00 93.00 91 ARG A N 1
ATOM 685 C CA . ARG A 1 91 ? 30.547 -19.154 -18.252 1.00 93.00 91 ARG A CA 1
ATOM 686 C C . ARG A 1 91 ? 31.142 -18.937 -16.864 1.00 93.00 91 ARG A C 1
ATOM 688 O O . ARG A 1 91 ? 31.416 -19.918 -16.186 1.00 93.00 91 ARG A O 1
ATOM 695 N N . ALA A 1 92 ? 31.329 -17.686 -16.450 1.00 90.50 92 ALA A N 1
ATOM 696 C CA . ALA A 1 92 ? 31.863 -17.345 -15.133 1.00 90.50 92 ALA A CA 1
ATOM 697 C C . ALA A 1 92 ? 30.888 -17.647 -13.979 1.00 90.50 92 ALA A C 1
ATOM 699 O O . ALA A 1 92 ? 31.285 -17.618 -12.818 1.00 90.50 92 ALA A O 1
ATOM 700 N N . MET A 1 93 ? 29.614 -17.913 -14.284 1.00 84.62 93 MET A N 1
ATOM 701 C CA . MET A 1 93 ? 28.578 -18.200 -13.288 1.00 84.62 93 MET A CA 1
ATOM 702 C C . MET A 1 93 ? 28.364 -19.690 -13.013 1.00 84.62 93 MET A C 1
ATOM 704 O O . MET A 1 93 ? 27.628 -20.017 -12.078 1.00 84.62 93 MET A O 1
ATOM 708 N N . ARG A 1 94 ? 28.987 -20.558 -13.818 1.00 67.12 94 ARG A N 1
ATOM 709 C CA . ARG A 1 94 ? 28.964 -22.012 -13.648 1.00 67.12 94 ARG A CA 1
ATOM 710 C C . ARG A 1 94 ? 29.749 -22.457 -12.418 1.00 67.12 94 ARG A C 1
ATOM 712 O O . ARG A 1 94 ? 30.822 -21.873 -12.163 1.00 67.12 94 ARG A O 1
#

Foldseek 3Di:
DCQCPPPPHPVVVVCVVVVHDSVVVVVVVVVVVVVVVVDDDDDDDDPPDPDPCPPPPPPPQQFPDWDADPVGDIDGHHPPHDPVNVVVVVVVVD

Radius of gyration: 24.33 Å; chains: 1; bounding box: 56×44×44 Å

pLDDT: mean 83.05, std 16.05, range [45.12, 98.12]